Protein AF-A0A956JKQ0-F1 (afdb_monomer)

Mean predicted aligned error: 7.69 Å

Radius of gyration: 19.9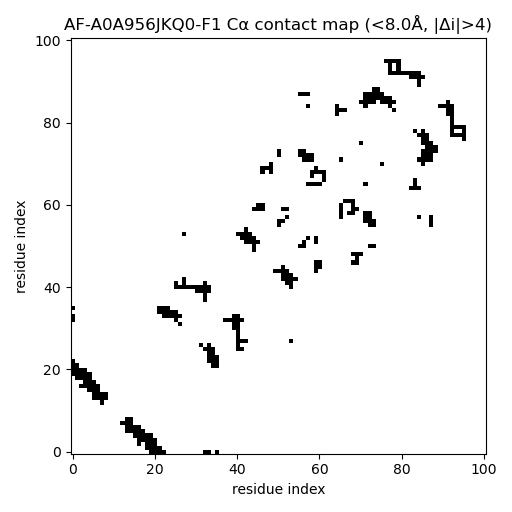4 Å; Cα contacts (8 Å, |Δi|>4): 187; chains: 1; bounding box: 37×31×64 Å

Structure (mmCIF, N/CA/C/O backbone):
data_AF-A0A956JKQ0-F1
#
_entry.id   AF-A0A956JKQ0-F1
#
loop_
_atom_site.group_PDB
_atom_site.id
_atom_site.type_symbol
_atom_site.label_atom_id
_atom_site.label_alt_id
_atom_site.label_comp_id
_atom_site.label_asym_id
_atom_site.label_entity_id
_atom_site.label_seq_id
_atom_site.pdbx_PDB_ins_code
_atom_site.Cartn_x
_atom_site.Cartn_y
_atom_site.Cartn_z
_atom_site.occupancy
_atom_site.B_iso_or_equiv
_atom_site.auth_seq_id
_atom_site.auth_comp_id
_atom_site.auth_asym_id
_atom_site.auth_atom_id
_atom_site.pdbx_PDB_model_num
ATOM 1 N N . CYS A 1 1 ? -10.421 5.475 15.076 1.00 87.06 1 CYS A N 1
ATOM 2 C CA . CYS A 1 1 ? -10.471 4.200 15.833 1.00 87.06 1 CYS A CA 1
ATOM 3 C C . CYS A 1 1 ? -11.197 4.305 17.165 1.00 87.06 1 CYS A C 1
ATOM 5 O O . CYS A 1 1 ? -11.389 5.405 17.676 1.00 87.06 1 CYS A O 1
ATOM 7 N N . ALA A 1 2 ? -11.654 3.174 17.708 1.00 87.81 2 ALA A N 1
ATOM 8 C CA . ALA A 1 2 ? -12.523 3.156 18.881 1.00 87.81 2 ALA A CA 1
ATOM 9 C C . ALA A 1 2 ? -12.298 1.905 19.730 1.00 87.81 2 ALA A C 1
ATOM 11 O O . ALA A 1 2 ? -12.233 0.791 19.218 1.00 87.81 2 ALA A O 1
ATOM 12 N N . SER A 1 3 ? -12.213 2.088 21.045 1.00 87.62 3 SER A N 1
ATOM 13 C CA . SER A 1 3 ? -12.233 0.974 21.989 1.00 87.62 3 SER A CA 1
ATOM 14 C C . SER A 1 3 ? -13.649 0.412 22.119 1.00 87.62 3 SER A C 1
ATOM 16 O O . SER A 1 3 ? -14.595 1.165 22.350 1.00 87.62 3 SER A O 1
ATOM 18 N N . GLY A 1 4 ? -13.775 -0.910 22.014 1.00 90.69 4 GLY A N 1
ATOM 19 C CA . GLY A 1 4 ? -15.024 -1.626 22.263 1.00 90.69 4 GLY A CA 1
ATOM 20 C C . GLY A 1 4 ? -15.255 -1.942 23.741 1.00 90.69 4 GLY A C 1
ATOM 21 O O . GLY A 1 4 ? -14.447 -1.617 24.614 1.00 90.69 4 GLY A O 1
ATOM 22 N N . THR A 1 5 ? -16.372 -2.610 24.026 1.00 92.94 5 THR A N 1
ATOM 23 C CA . THR A 1 5 ? -16.699 -3.135 25.360 1.00 92.94 5 THR A CA 1
ATOM 24 C C . THR A 1 5 ? -16.695 -4.655 25.340 1.00 92.94 5 THR A C 1
ATOM 26 O O . THR A 1 5 ? -17.382 -5.269 24.534 1.00 92.94 5 THR A O 1
ATOM 29 N N . GLN A 1 6 ? -15.966 -5.275 26.263 1.00 93.62 6 GLN A N 1
ATOM 30 C CA . GLN A 1 6 ? -15.956 -6.727 26.440 1.00 93.62 6 GLN A CA 1
ATOM 31 C C . GLN A 1 6 ? -16.762 -7.126 27.680 1.00 93.62 6 GLN A C 1
ATOM 33 O O . GLN A 1 6 ? -16.640 -6.513 28.743 1.00 93.62 6 GLN A O 1
ATOM 38 N N . THR A 1 7 ? -17.566 -8.180 27.554 1.00 91.88 7 THR A N 1
ATOM 39 C CA . THR A 1 7 ? -18.346 -8.749 28.663 1.00 91.88 7 THR A CA 1
ATOM 40 C C . THR A 1 7 ? -17.694 -10.045 29.140 1.00 91.88 7 THR A C 1
ATOM 42 O O . THR A 1 7 ? -17.286 -10.870 28.325 1.00 91.88 7 THR A O 1
ATOM 45 N N . CYS A 1 8 ? -17.582 -10.230 30.457 1.00 93.44 8 CYS A N 1
ATOM 46 C CA . CYS A 1 8 ? -17.132 -11.491 31.047 1.00 93.44 8 CYS A CA 1
ATOM 47 C C . CYS A 1 8 ? -18.315 -12.463 31.120 1.00 93.44 8 CYS A C 1
ATOM 49 O O . CYS A 1 8 ? -19.346 -12.130 31.707 1.00 93.44 8 CYS A O 1
ATOM 51 N N . ALA A 1 9 ? -18.177 -13.631 30.503 1.00 88.38 9 ALA A N 1
ATOM 52 C CA . ALA A 1 9 ? -19.174 -14.687 30.522 1.00 88.38 9 ALA A CA 1
ATOM 53 C C . ALA A 1 9 ? -19.184 -15.428 31.870 1.00 88.38 9 ALA A C 1
ATOM 55 O O . ALA A 1 9 ? -18.224 -15.389 32.642 1.00 88.38 9 ALA A O 1
ATOM 56 N N . ASP A 1 10 ? -20.275 -16.146 32.143 1.00 91.44 10 ASP A N 1
ATOM 57 C CA . ASP A 1 10 ? -20.476 -16.885 33.400 1.00 91.44 10 ASP A CA 1
ATOM 58 C C . ASP A 1 10 ? -19.435 -18.000 33.635 1.00 91.44 10 ASP A C 1
ATOM 60 O O . ASP A 1 10 ? -19.247 -18.451 34.765 1.00 91.44 10 ASP A O 1
ATOM 64 N N . ASP A 1 11 ? -18.740 -18.442 32.582 1.00 93.69 11 ASP A N 1
ATOM 65 C CA . ASP A 1 11 ? -17.629 -19.399 32.648 1.00 93.69 11 ASP A CA 1
ATOM 66 C C . ASP A 1 11 ? -16.265 -18.742 32.947 1.00 93.69 11 ASP A C 1
ATOM 68 O O . ASP A 1 11 ? -15.243 -19.429 33.014 1.00 93.69 11 ASP A O 1
ATOM 72 N N . GLY A 1 12 ? -16.244 -17.422 33.163 1.00 93.06 12 GLY A N 1
ATOM 73 C CA . GLY A 1 12 ? -15.047 -16.638 33.455 1.00 93.06 12 GLY A CA 1
ATOM 74 C C . GLY A 1 12 ? -14.219 -16.260 32.225 1.00 93.06 12 GLY A C 1
ATOM 75 O O . GLY A 1 12 ? -13.103 -15.763 32.387 1.00 93.06 12 GLY A O 1
ATOM 76 N N . THR A 1 13 ? -14.723 -16.495 31.010 1.00 94.06 13 THR A N 1
ATOM 77 C CA . THR A 1 13 ? -14.062 -16.075 29.766 1.00 94.06 13 THR A CA 1
ATOM 78 C C . THR A 1 13 ? -14.487 -14.666 29.355 1.00 94.06 13 THR A C 1
ATOM 80 O O . THR A 1 13 ? -15.617 -14.244 29.586 1.00 94.06 13 THR A O 1
ATOM 83 N N . TRP A 1 14 ? -13.580 -13.902 28.744 1.00 92.25 14 TRP A N 1
ATOM 84 C CA . TRP A 1 14 ? -13.928 -12.615 28.138 1.00 92.25 14 TRP A CA 1
ATOM 85 C C . TRP A 1 14 ? -14.464 -12.831 26.722 1.00 92.25 14 TRP A C 1
ATOM 87 O O . TRP A 1 14 ? -13.851 -13.553 25.936 1.00 92.25 14 TRP A O 1
ATOM 97 N N . GLY A 1 15 ? -15.593 -12.198 26.398 1.00 89.12 15 GLY A N 1
ATOM 98 C CA . GLY A 1 15 ? -16.098 -12.108 25.029 1.00 89.12 15 GLY A CA 1
ATOM 99 C C . GLY A 1 15 ? -15.258 -11.174 24.152 1.00 89.12 15 GLY A C 1
ATOM 100 O O . GLY A 1 15 ? -14.328 -10.520 24.628 1.00 89.12 15 GLY A O 1
ATOM 101 N N . ALA A 1 16 ? -15.608 -11.095 22.867 1.00 89.44 16 ALA A N 1
ATOM 102 C CA . ALA A 1 16 ? -15.033 -10.105 21.959 1.00 89.44 16 ALA A CA 1
ATOM 103 C C . ALA A 1 16 ? -15.335 -8.671 22.436 1.00 89.44 16 ALA A C 1
ATOM 105 O O . ALA A 1 16 ? -16.315 -8.435 23.150 1.00 89.44 16 ALA A O 1
ATOM 106 N N . CYS A 1 17 ? -14.503 -7.715 22.027 1.00 90.56 17 CYS A N 1
ATOM 107 C CA . CYS A 1 17 ? -14.781 -6.299 22.222 1.00 90.56 17 CYS A CA 1
ATOM 108 C C . CYS A 1 17 ? -15.902 -5.880 21.267 1.00 90.56 17 CYS A C 1
ATOM 110 O O . CYS A 1 17 ? -15.702 -5.763 20.069 1.00 90.56 17 CYS A O 1
ATOM 112 N N . GLU A 1 18 ? -17.107 -5.662 21.778 1.00 92.12 18 GLU A N 1
ATOM 113 C CA . GLU A 1 18 ? -18.202 -5.161 20.956 1.00 92.12 18 GLU A CA 1
ATOM 114 C C . GLU A 1 18 ? -17.994 -3.675 20.651 1.00 92.12 18 GLU A C 1
ATOM 116 O O . GLU A 1 18 ? -17.843 -2.856 21.564 1.00 92.12 18 GLU A O 1
ATOM 121 N N . GLY A 1 19 ? -18.012 -3.331 19.362 1.00 89.12 19 GLY A N 1
ATOM 122 C CA . GLY A 1 19 ? -17.872 -1.956 18.882 1.00 89.12 19 GLY A CA 1
ATOM 123 C C . GLY A 1 19 ? -16.435 -1.440 18.842 1.00 89.12 19 GLY A C 1
ATOM 124 O O . GLY A 1 19 ? -16.251 -0.225 18.769 1.00 89.12 19 GLY A O 1
ATOM 125 N N . ASP A 1 20 ? -15.432 -2.321 18.911 1.00 92.31 20 ASP A N 1
ATOM 126 C CA . ASP A 1 20 ? -14.066 -1.907 18.623 1.00 92.31 20 ASP A CA 1
ATOM 127 C C . ASP A 1 20 ? -13.873 -1.612 17.127 1.00 92.31 20 ASP A C 1
ATOM 129 O O . ASP A 1 20 ? -14.482 -2.220 16.248 1.00 92.31 20 ASP A O 1
ATOM 133 N N . VAL A 1 21 ? -13.035 -0.618 16.849 1.00 89.62 21 VAL A N 1
ATOM 134 C CA . VAL A 1 21 ? -12.485 -0.344 15.520 1.00 89.62 21 VAL A CA 1
ATOM 135 C C . VAL A 1 21 ? -10.985 -0.503 15.673 1.00 89.62 21 VAL A C 1
ATOM 137 O O . VAL A 1 21 ? -10.334 0.347 16.290 1.00 89.62 21 VAL A O 1
ATOM 140 N N . VAL A 1 22 ? -10.493 -1.645 15.203 1.00 90.12 22 VAL A N 1
ATOM 141 C CA . VAL A 1 22 ? -9.082 -2.034 15.246 1.00 90.12 22 VAL A CA 1
ATOM 142 C C . VAL A 1 22 ? -8.334 -1.486 14.026 1.00 90.12 22 VAL A C 1
ATOM 144 O O . VAL A 1 22 ? -8.970 -1.337 12.984 1.00 90.12 22 VAL A O 1
ATOM 147 N N . PRO A 1 23 ? -7.014 -1.242 14.139 1.00 92.44 23 PRO A N 1
ATOM 148 C CA . PRO A 1 23 ? -6.161 -0.894 13.006 1.00 92.44 23 PRO A CA 1
ATOM 149 C C . PRO A 1 23 ? -6.312 -1.862 11.835 1.00 92.44 23 PRO A C 1
ATOM 151 O O . PRO A 1 23 ? -6.240 -3.084 12.019 1.00 92.44 23 PRO A O 1
ATOM 154 N N . THR A 1 24 ? -6.455 -1.320 10.636 1.00 90.38 24 THR A N 1
ATOM 155 C CA . THR A 1 24 ? -6.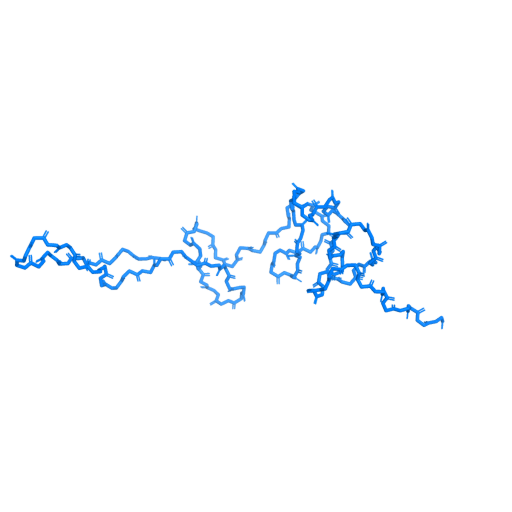361 -2.040 9.365 1.00 90.38 24 THR A CA 1
ATOM 156 C C . THR A 1 24 ? -5.363 -1.352 8.438 1.00 90.38 24 THR A C 1
ATOM 158 O O . THR A 1 24 ? -4.794 -0.333 8.794 1.00 90.38 24 THR A O 1
ATOM 161 N N . THR A 1 25 ? -5.087 -1.936 7.271 1.00 86.38 25 THR A N 1
ATOM 162 C CA . THR A 1 25 ? -4.302 -1.243 6.238 1.00 86.38 25 THR A CA 1
ATOM 163 C C . THR A 1 25 ? -5.035 0.016 5.791 1.00 86.38 25 THR A C 1
ATOM 165 O O . THR A 1 25 ? -6.252 -0.044 5.600 1.00 86.38 25 THR A O 1
ATOM 168 N N . GLU A 1 26 ? -4.287 1.101 5.598 1.00 89.06 26 GLU A N 1
ATOM 169 C CA . GLU A 1 26 ? -4.820 2.387 5.160 1.00 89.06 26 GLU A CA 1
ATOM 170 C C . GLU A 1 26 ? -5.564 2.280 3.823 1.00 89.06 26 GLU A C 1
ATOM 172 O O . GLU A 1 26 ? -5.075 1.662 2.870 1.00 89.06 26 GLU A O 1
ATOM 177 N N . VAL A 1 27 ? -6.768 2.856 3.751 1.00 89.19 27 VAL A N 1
ATOM 178 C CA . VAL A 1 27 ? -7.551 2.947 2.518 1.00 89.19 27 VAL A CA 1
ATOM 179 C C . VAL A 1 27 ? -7.586 4.392 2.050 1.00 89.19 27 VAL A C 1
ATOM 181 O O . VAL A 1 27 ? -8.465 5.175 2.392 1.00 89.19 27 VAL A O 1
ATOM 184 N N . CYS A 1 28 ? -6.674 4.698 1.141 1.00 89.38 28 CYS A N 1
ATOM 185 C CA . CYS A 1 28 ? -6.491 6.028 0.587 1.00 89.38 28 CYS A CA 1
ATOM 186 C C . CYS A 1 28 ? -7.763 6.664 -0.003 1.00 89.38 28 CYS A C 1
ATOM 188 O O . CYS A 1 28 ? -8.464 6.085 -0.844 1.00 89.38 28 CYS A O 1
ATOM 190 N N . GLY A 1 29 ? -8.008 7.917 0.378 1.00 87.31 29 GLY A N 1
ATOM 191 C CA . GLY A 1 29 ? -9.073 8.773 -0.138 1.00 87.31 29 GLY A CA 1
ATOM 192 C C . GLY A 1 29 ? -10.441 8.516 0.495 1.00 87.31 29 GLY A C 1
ATOM 193 O O . GLY A 1 29 ? -11.454 9.026 -0.009 1.00 87.31 29 GLY A O 1
ATOM 194 N N . ASN A 1 30 ? -10.506 7.734 1.576 1.00 90.81 30 ASN A N 1
ATOM 195 C CA . ASN A 1 30 ? -11.747 7.484 2.302 1.00 90.81 30 ASN A CA 1
ATOM 196 C C . ASN A 1 30 ? -11.998 8.525 3.418 1.00 90.81 30 ASN A C 1
ATOM 198 O O . ASN A 1 30 ? -13.128 8.599 3.913 1.00 90.81 30 ASN A O 1
ATOM 202 N N . ASN A 1 31 ? -11.025 9.401 3.717 1.00 89.88 31 ASN A N 1
ATOM 203 C CA . ASN A 1 31 ? -11.048 10.388 4.806 1.00 89.88 31 ASN A CA 1
ATOM 204 C C . ASN A 1 31 ? -11.185 9.757 6.203 1.00 89.88 31 ASN A C 1
ATOM 206 O O . ASN A 1 31 ? -11.860 10.314 7.082 1.00 89.88 31 ASN A O 1
ATOM 210 N N . VAL A 1 32 ? -10.588 8.586 6.402 1.00 91.12 32 VAL A N 1
ATOM 211 C CA . VAL A 1 32 ? -10.563 7.826 7.651 1.00 91.12 32 VAL A CA 1
ATOM 212 C C . VAL A 1 32 ? -9.117 7.444 7.951 1.00 91.12 32 VAL A C 1
ATOM 214 O O . VAL A 1 32 ? -8.392 7.048 7.064 1.00 91.12 32 VAL A O 1
ATOM 217 N N . ASP A 1 33 ? -8.736 7.568 9.217 1.00 90.94 33 ASP A N 1
ATOM 218 C CA . ASP A 1 33 ? -7.543 6.945 9.803 1.00 90.94 33 ASP A CA 1
ATOM 219 C C . ASP A 1 33 ? -7.865 5.456 10.034 1.00 90.94 33 ASP A C 1
ATOM 221 O O . ASP A 1 33 ? -8.548 5.115 11.020 1.00 90.94 33 ASP A O 1
ATOM 225 N N . ASP A 1 34 ? -7.522 4.592 9.074 1.00 91.50 34 ASP A N 1
ATOM 226 C CA . ASP A 1 34 ? -7.863 3.166 9.119 1.00 91.50 34 ASP A CA 1
ATOM 227 C C . ASP A 1 34 ? -6.862 2.374 9.965 1.00 91.50 34 ASP A C 1
ATOM 229 O O . ASP A 1 34 ? -7.239 1.374 10.588 1.00 91.50 34 ASP A O 1
ATOM 233 N N . ASP A 1 35 ? -5.605 2.812 10.023 1.00 91.12 35 ASP A N 1
ATOM 234 C CA . ASP A 1 35 ? -4.541 2.149 10.783 1.00 91.12 35 ASP A CA 1
ATOM 235 C C . ASP A 1 35 ? -4.415 2.633 12.246 1.00 91.12 35 ASP A C 1
ATOM 237 O O . ASP A 1 35 ? -3.682 2.054 13.058 1.00 91.12 35 ASP A O 1
ATOM 241 N N . CYS A 1 36 ? -5.221 3.625 12.628 1.00 92.31 36 CYS A N 1
ATOM 242 C CA . CYS A 1 36 ? -5.287 4.218 13.959 1.00 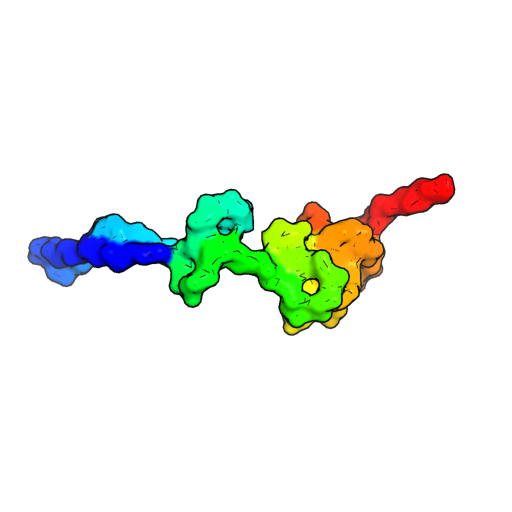92.31 36 CYS A CA 1
ATOM 243 C C . CYS A 1 36 ? -4.010 4.920 14.422 1.00 92.31 36 CYS A C 1
ATOM 245 O O . CYS A 1 36 ? -3.799 5.023 15.645 1.00 92.31 36 CYS A O 1
ATOM 247 N N . ASN A 1 37 ? -3.137 5.351 13.519 1.00 90.06 37 ASN A N 1
ATOM 248 C CA . ASN A 1 37 ? -1.883 5.988 13.896 1.00 90.06 37 ASN A CA 1
ATOM 249 C C . ASN A 1 37 ? -2.027 7.501 14.162 1.00 90.06 37 ASN A C 1
ATOM 251 O O . ASN A 1 37 ? -1.145 8.103 14.787 1.00 90.06 37 ASN A O 1
ATOM 255 N N . GLY A 1 38 ? -3.187 8.079 13.828 1.00 89.19 38 GLY A N 1
ATOM 256 C CA . GLY A 1 38 ? -3.542 9.475 14.076 1.00 89.19 38 GLY A CA 1
ATOM 257 C C . GLY A 1 38 ? -3.360 10.408 12.880 1.00 89.19 38 GLY A C 1
ATOM 258 O O . GLY A 1 38 ? -3.657 11.602 13.016 1.00 89.19 38 GLY A O 1
ATOM 259 N N . GLU A 1 39 ? -2.908 9.891 11.745 1.00 89.19 39 GLU A N 1
ATOM 260 C CA . GLU A 1 39 ? -2.940 10.544 10.443 1.00 89.19 39 GLU A CA 1
ATOM 261 C C . GLU A 1 39 ? -4.159 10.023 9.653 1.00 89.19 39 GLU A C 1
ATOM 263 O O . GLU A 1 39 ? -4.727 8.984 9.965 1.00 89.19 39 GLU A O 1
ATOM 268 N N . VAL A 1 40 ? -4.722 10.866 8.787 1.00 89.25 40 VAL A N 1
ATOM 269 C CA . VAL A 1 40 ? -5.903 10.517 7.980 1.00 89.25 40 VAL A CA 1
ATOM 270 C C . VAL A 1 40 ? -5.432 10.472 6.547 1.00 89.25 40 VAL A C 1
ATOM 272 O O . VAL A 1 40 ? -4.929 11.501 6.090 1.00 89.25 40 VAL A O 1
ATOM 275 N N . ASP A 1 41 ? -5.687 9.359 5.856 1.00 87.50 41 ASP A N 1
ATOM 276 C CA . ASP A 1 41 ? -5.202 9.114 4.502 1.00 87.50 41 ASP A CA 1
ATOM 277 C C . ASP A 1 41 ? -3.679 9.341 4.436 1.00 87.50 41 ASP A C 1
ATOM 279 O O . ASP A 1 41 ? -3.243 10.349 3.879 1.00 87.50 41 ASP A O 1
ATOM 283 N N . ASP A 1 42 ? -2.895 8.437 5.039 1.00 86.94 42 ASP A N 1
ATOM 284 C CA . ASP A 1 42 ? -1.422 8.471 5.181 1.00 86.94 42 ASP A CA 1
ATOM 285 C C . ASP A 1 42 ? -0.652 8.520 3.852 1.00 86.94 42 ASP A C 1
ATOM 287 O O . ASP A 1 42 ? 0.047 7.588 3.452 1.00 86.94 42 ASP A O 1
ATOM 291 N N . ASP A 1 43 ? -0.787 9.639 3.157 1.00 87.81 43 ASP A N 1
ATOM 292 C CA . ASP A 1 43 ? -0.257 9.922 1.834 1.00 87.81 43 ASP A CA 1
ATOM 293 C C . ASP A 1 43 ? 1.173 10.463 1.966 1.00 87.81 43 ASP A C 1
ATOM 295 O O . ASP A 1 43 ? 1.427 11.670 1.879 1.00 87.81 43 ASP A O 1
ATOM 299 N N . VAL A 1 44 ? 2.102 9.557 2.272 1.00 88.56 44 VAL A N 1
ATOM 300 C CA . VAL A 1 44 ? 3.517 9.863 2.512 1.00 88.56 44 VAL A CA 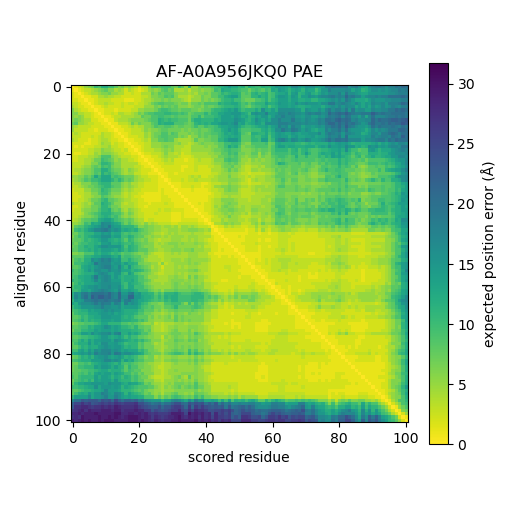1
ATOM 301 C C . VAL A 1 44 ? 4.374 9.443 1.324 1.00 88.56 44 VAL A C 1
ATOM 303 O O . VAL A 1 44 ? 4.082 8.455 0.667 1.00 88.56 44 VAL A O 1
ATOM 306 N N . ASP A 1 45 ? 5.419 10.225 1.071 1.00 91.38 45 ASP A N 1
ATOM 307 C CA . ASP A 1 45 ? 6.485 9.987 0.089 1.00 91.38 45 ASP A CA 1
ATOM 308 C C . ASP A 1 45 ? 7.798 10.007 0.891 1.00 91.38 45 ASP A C 1
ATOM 310 O O . ASP A 1 45 ? 8.297 11.079 1.272 1.00 91.38 45 ASP A O 1
ATOM 314 N N . ASN A 1 46 ? 8.255 8.823 1.312 1.00 92.56 46 ASN A N 1
ATOM 315 C CA . ASN A 1 46 ? 9.350 8.668 2.276 1.00 92.56 46 ASN A CA 1
ATOM 316 C C . ASN A 1 46 ? 10.735 8.692 1.628 1.00 92.56 46 ASN A C 1
ATOM 318 O O . ASN A 1 46 ? 11.713 9.018 2.314 1.00 92.56 46 ASN A O 1
ATOM 322 N N . ASP A 1 47 ? 10.832 8.338 0.352 1.00 92.44 47 ASP A N 1
ATOM 323 C CA . ASP A 1 47 ? 12.079 8.324 -0.411 1.00 92.44 47 ASP A CA 1
ATOM 324 C C . ASP A 1 47 ? 12.243 9.545 -1.335 1.00 92.44 47 ASP A C 1
ATOM 326 O O . ASP A 1 47 ? 13.341 9.798 -1.836 1.00 92.44 47 ASP A O 1
ATOM 330 N N . ASN A 1 48 ? 11.204 10.377 -1.440 1.00 94.12 48 ASN A N 1
ATOM 331 C CA . ASN A 1 48 ? 11.173 11.629 -2.183 1.00 94.12 48 ASN A CA 1
ATOM 332 C C . ASN A 1 48 ? 11.293 11.467 -3.704 1.00 94.12 48 ASN A C 1
ATOM 334 O O . ASN A 1 48 ? 11.828 12.363 -4.377 1.00 94.12 48 ASN A O 1
ATOM 338 N N . ASP A 1 49 ? 10.771 10.371 -4.251 1.00 92.56 49 ASP A N 1
ATOM 339 C CA . ASP A 1 49 ? 10.739 10.097 -5.690 1.00 92.56 49 ASP A CA 1
ATOM 340 C C . ASP A 1 49 ? 9.536 10.762 -6.412 1.00 92.56 49 ASP A C 1
ATOM 342 O O . ASP A 1 49 ? 9.536 10.942 -7.638 1.00 92.56 49 ASP A O 1
ATOM 346 N N . GLY A 1 50 ? 8.563 11.252 -5.633 1.00 93.81 50 GLY A N 1
ATOM 347 C CA . GLY A 1 50 ? 7.362 11.940 -6.103 1.00 93.81 50 GLY A CA 1
ATOM 348 C C . GLY A 1 50 ? 6.122 11.054 -6.239 1.00 93.81 50 GLY A C 1
ATOM 349 O O . GLY A 1 50 ? 5.081 11.558 -6.684 1.00 93.81 50 GLY A O 1
ATOM 350 N N . TRP A 1 51 ? 6.212 9.787 -5.851 1.00 94.12 51 TRP A N 1
ATOM 351 C CA . TRP A 1 51 ? 5.103 8.875 -5.641 1.00 94.12 51 TRP A CA 1
ATOM 352 C C . TRP A 1 51 ? 4.906 8.655 -4.152 1.00 94.12 51 TRP A C 1
ATOM 354 O O . TRP A 1 51 ? 5.835 8.604 -3.365 1.00 94.12 51 TRP A O 1
ATOM 364 N N . THR A 1 52 ? 3.646 8.599 -3.755 1.00 92.62 52 THR A N 1
ATOM 365 C CA . THR A 1 52 ? 3.278 8.361 -2.368 1.00 92.62 52 THR A CA 1
ATOM 366 C C . THR A 1 52 ? 2.735 6.949 -2.212 1.00 92.62 52 THR A C 1
ATOM 368 O O . THR A 1 52 ? 2.255 6.346 -3.184 1.00 92.62 52 THR A O 1
ATOM 371 N N . THR A 1 53 ? 2.672 6.472 -0.972 1.00 88.19 53 THR A N 1
ATOM 372 C CA . THR A 1 53 ? 1.919 5.272 -0.565 1.00 88.19 53 THR A CA 1
ATOM 373 C C . THR A 1 53 ? 0.534 5.194 -1.224 1.00 88.19 53 THR A C 1
ATOM 375 O O . THR A 1 53 ? 0.140 4.163 -1.773 1.00 88.19 53 THR A O 1
ATOM 378 N N . CYS A 1 54 ? -0.216 6.301 -1.232 1.00 88.38 54 CYS A N 1
ATOM 379 C CA . CYS A 1 54 ? -1.537 6.382 -1.857 1.00 88.38 54 CYS A CA 1
ATOM 380 C C . CYS A 1 54 ? -1.504 6.677 -3.363 1.00 88.38 54 CYS A C 1
ATOM 382 O O . CYS A 1 54 ? -2.496 6.450 -4.063 1.00 88.38 54 CYS A O 1
ATOM 384 N N . GLY A 1 55 ? -0.368 7.143 -3.877 1.00 89.94 55 GLY A N 1
ATOM 385 C CA . GLY A 1 55 ? -0.057 7.259 -5.298 1.00 89.94 55 GLY A CA 1
ATOM 386 C C . GLY A 1 55 ? 0.195 5.912 -5.978 1.00 89.94 55 GLY A C 1
ATOM 387 O O . GLY A 1 55 ? 0.257 5.865 -7.208 1.00 89.94 55 GLY A O 1
ATOM 388 N N . GLY A 1 56 ? 0.264 4.826 -5.204 1.00 90.31 56 GLY A N 1
ATOM 389 C CA . GLY A 1 56 ? 0.527 3.475 -5.687 1.00 90.31 56 GLY A CA 1
ATOM 390 C C . GLY A 1 56 ? 1.996 3.080 -5.609 1.00 90.31 56 GLY A C 1
ATOM 391 O O . GLY A 1 56 ? 2.360 2.086 -6.233 1.00 90.31 56 GLY A O 1
ATOM 392 N N . ASP A 1 57 ? 2.819 3.834 -4.876 1.00 93.00 57 ASP A N 1
ATOM 393 C CA . ASP A 1 57 ? 4.178 3.400 -4.595 1.00 93.00 57 ASP A CA 1
ATOM 394 C C . ASP A 1 57 ? 4.178 2.110 -3.755 1.00 93.00 57 ASP A C 1
ATOM 396 O O . ASP A 1 57 ? 3.436 1.948 -2.782 1.00 93.00 57 ASP A O 1
ATOM 400 N N . CYS A 1 58 ? 4.998 1.160 -4.188 1.00 93.00 58 CYS A N 1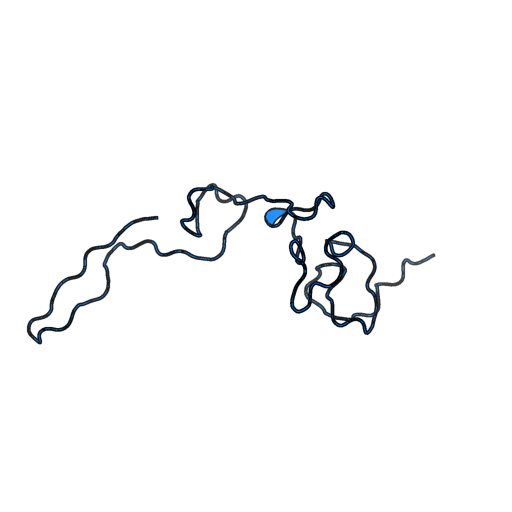
ATOM 401 C CA . CYS A 1 58 ? 5.207 -0.124 -3.552 1.00 93.00 58 CYS A CA 1
ATOM 402 C C . CYS A 1 58 ? 6.549 -0.201 -2.801 1.00 93.00 58 CYS A C 1
ATOM 404 O O . CYS A 1 58 ? 6.837 -1.249 -2.208 1.00 93.00 58 CYS A O 1
ATOM 406 N N . CYS A 1 59 ? 7.363 0.866 -2.803 1.00 94.25 59 CYS A N 1
ATOM 407 C CA . CYS A 1 59 ? 8.755 0.825 -2.358 1.00 94.25 59 CYS A CA 1
ATOM 408 C C . CYS A 1 59 ? 9.281 2.115 -1.690 1.00 94.25 5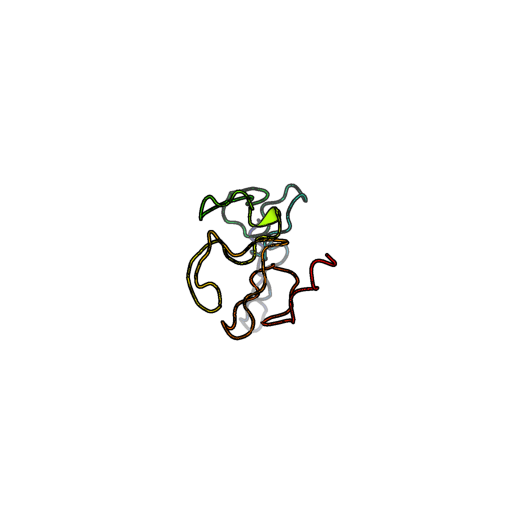9 CYS A C 1
ATOM 410 O O . CYS A 1 59 ? 10.429 2.476 -1.871 1.00 94.25 59 CYS A O 1
ATOM 412 N N . ASP A 1 60 ? 8.547 2.694 -0.747 1.00 92.19 60 ASP A N 1
ATOM 413 C CA . ASP A 1 60 ? 8.986 3.875 0.023 1.00 92.19 60 ASP A CA 1
ATOM 414 C C . ASP A 1 60 ? 10.222 3.697 0.943 1.00 92.19 60 ASP A C 1
ATOM 416 O O . ASP A 1 60 ? 10.849 4.659 1.400 1.0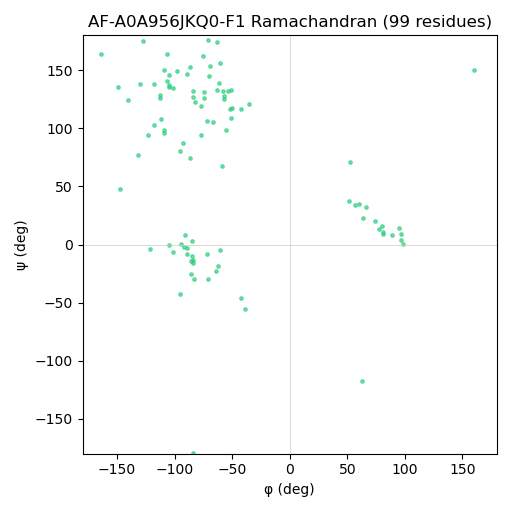0 92.19 60 ASP A O 1
ATOM 420 N N . VAL A 1 61 ? 10.540 2.462 1.353 1.00 91.19 61 VAL A N 1
ATOM 421 C CA . VAL A 1 61 ? 11.612 2.184 2.328 1.00 91.19 61 VAL A CA 1
ATOM 422 C C . VAL A 1 61 ? 12.390 0.939 1.935 1.00 91.19 61 VAL A C 1
ATOM 424 O O . VAL A 1 61 ? 11.845 -0.162 1.874 1.00 91.19 61 VAL A O 1
ATOM 427 N N . ALA A 1 62 ? 13.709 1.091 1.795 1.00 92.00 62 ALA A N 1
ATOM 428 C CA . ALA A 1 62 ? 14.595 -0.008 1.433 1.00 92.00 62 ALA A CA 1
ATOM 429 C C . ALA A 1 62 ? 14.493 -1.196 2.415 1.00 92.00 62 ALA A C 1
ATOM 431 O O . ALA A 1 62 ? 14.730 -1.071 3.624 1.00 92.00 62 ALA A O 1
ATOM 432 N N . GLY A 1 63 ? 14.210 -2.382 1.881 1.00 88.19 63 GLY A N 1
ATOM 433 C CA . GLY A 1 63 ? 14.078 -3.627 2.629 1.00 88.19 63 GLY A CA 1
ATOM 434 C C . GLY A 1 63 ? 13.293 -4.699 1.869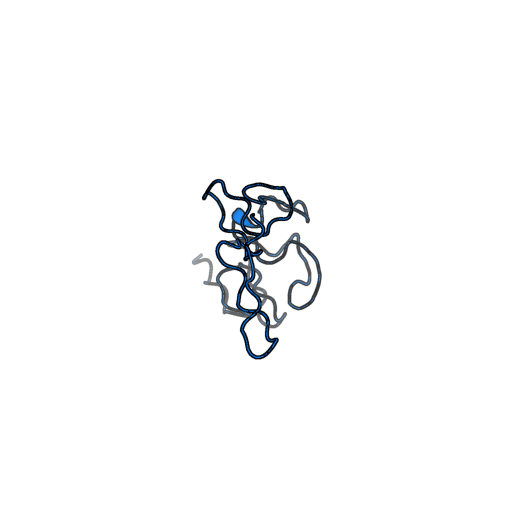 1.00 88.19 63 GLY A C 1
ATOM 435 O O . GLY A 1 63 ? 12.394 -4.412 1.090 1.00 88.19 63 GLY A O 1
ATOM 436 N N . GLY A 1 64 ? 13.607 -5.975 2.110 1.00 87.00 64 GLY A N 1
ATOM 437 C CA . GLY A 1 64 ? 12.900 -7.082 1.455 1.00 87.00 64 GLY A CA 1
ATOM 438 C C . GLY A 1 64 ? 13.083 -7.067 -0.065 1.00 87.00 64 GLY A C 1
ATOM 439 O O . GLY A 1 64 ? 14.205 -7.242 -0.535 1.00 87.00 64 GLY A O 1
ATOM 440 N N . THR A 1 65 ? 11.982 -6.897 -0.799 1.00 86.62 65 THR A N 1
ATOM 441 C CA . THR A 1 65 ? 11.927 -6.773 -2.268 1.00 86.62 65 THR A CA 1
ATOM 442 C C . THR A 1 65 ? 12.013 -5.323 -2.744 1.00 86.62 65 THR A C 1
ATOM 444 O O . THR A 1 65 ? 11.812 -5.078 -3.916 1.00 86.62 65 THR A O 1
ATOM 447 N N . CYS A 1 66 ? 12.293 -4.368 -1.860 1.00 91.44 66 CYS A N 1
ATOM 448 C CA . CYS A 1 66 ? 12.472 -2.961 -2.191 1.00 91.44 66 CYS A CA 1
ATOM 449 C C . CYS A 1 66 ? 13.962 -2.611 -2.037 1.00 91.44 66 CYS A C 1
ATOM 451 O O . CYS A 1 66 ? 14.461 -2.484 -0.914 1.00 91.44 66 CYS A O 1
ATOM 453 N N . LEU A 1 67 ? 14.712 -2.593 -3.148 1.00 91.06 67 LEU A N 1
ATOM 454 C CA . LEU A 1 67 ? 16.178 -2.440 -3.136 1.00 91.06 67 LEU A CA 1
ATOM 455 C C . LEU A 1 67 ? 16.633 -0.993 -3.343 1.00 91.06 67 LEU A C 1
ATOM 457 O O . LEU A 1 67 ? 17.526 -0.542 -2.624 1.00 91.06 67 LEU A O 1
ATOM 461 N N . ASP A 1 68 ? 16.002 -0.291 -4.282 1.00 93.06 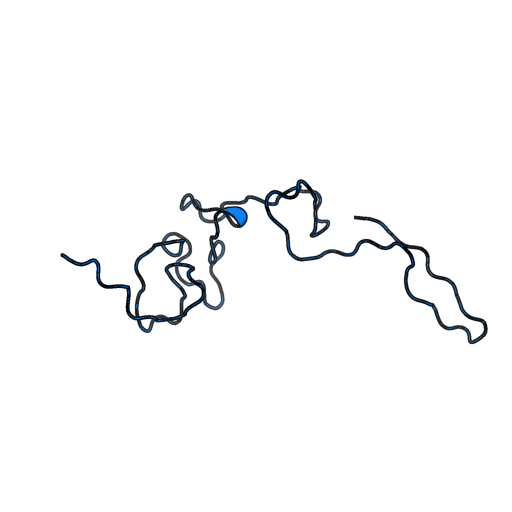68 ASP A N 1
ATOM 462 C CA . ASP A 1 68 ? 16.318 1.084 -4.666 1.00 93.06 68 ASP A CA 1
ATOM 463 C C . ASP A 1 68 ? 15.014 1.914 -4.704 1.00 93.06 68 ASP A C 1
ATOM 465 O O . ASP A 1 68 ? 14.509 2.151 -5.798 1.00 93.06 68 ASP A O 1
ATOM 469 N N . PRO A 1 69 ? 14.475 2.328 -3.533 1.00 94.50 69 PRO A N 1
ATOM 470 C CA . PRO A 1 69 ? 13.223 3.089 -3.396 1.00 94.50 69 PRO A CA 1
ATOM 471 C C . PRO A 1 69 ? 13.009 4.155 -4.474 1.00 94.50 69 PRO A C 1
ATOM 473 O O . PRO A 1 69 ? 12.102 4.034 -5.282 1.00 94.50 69 PRO A O 1
ATOM 476 N N . GLU A 1 70 ? 13.979 5.068 -4.617 1.00 94.75 70 GLU A N 1
ATOM 477 C CA . GLU A 1 70 ? 13.918 6.230 -5.520 1.00 94.75 70 GLU A CA 1
ATOM 478 C C . GLU A 1 70 ? 13.751 5.897 -7.026 1.00 94.75 70 GLU A C 1
ATOM 480 O O . GLU A 1 70 ? 13.726 6.802 -7.866 1.00 94.75 70 GLU A O 1
ATOM 485 N N . LEU A 1 71 ? 13.773 4.613 -7.400 1.00 93.81 71 LEU A N 1
ATOM 486 C CA . LEU A 1 71 ? 13.642 4.108 -8.769 1.00 93.81 71 LEU A CA 1
ATOM 487 C C . LEU A 1 71 ? 12.463 3.145 -8.956 1.00 93.81 71 LEU A C 1
ATOM 489 O O . LEU A 1 71 ? 12.265 2.678 -10.082 1.00 93.81 71 LEU A O 1
ATOM 493 N N . VAL A 1 72 ? 11.750 2.808 -7.883 1.00 95.56 72 VAL A N 1
ATOM 494 C CA . VAL A 1 72 ? 10.676 1.820 -7.875 1.00 95.56 72 VAL A CA 1
ATOM 495 C C . VAL A 1 72 ? 9.378 2.552 -7.626 1.00 95.56 72 VAL A C 1
ATOM 497 O O . VAL A 1 72 ? 9.132 3.025 -6.530 1.00 95.56 72 VAL A O 1
ATOM 500 N N . ASN A 1 73 ? 8.557 2.652 -8.661 1.00 95.19 73 ASN A N 1
ATOM 501 C CA . ASN A 1 73 ? 7.343 3.443 -8.620 1.00 95.19 73 ASN A CA 1
ATOM 502 C C . ASN A 1 73 ? 6.414 3.067 -9.781 1.00 95.19 73 ASN A C 1
ATOM 504 O O . ASN A 1 73 ? 6.871 2.521 -10.792 1.00 95.19 73 ASN A O 1
ATOM 508 N N . PRO A 1 74 ? 5.124 3.447 -9.738 1.00 94.62 74 PRO A N 1
ATOM 509 C CA . PRO A 1 74 ? 4.197 3.189 -10.830 1.00 94.62 74 PRO A CA 1
ATOM 510 C C . PRO A 1 74 ? 4.722 3.629 -12.203 1.00 94.62 74 PRO A C 1
ATOM 512 O O . PRO A 1 74 ? 4.946 4.815 -12.472 1.00 94.62 74 PRO A O 1
ATOM 515 N N . GLY A 1 75 ? 4.887 2.658 -13.103 1.00 89.19 75 GLY A N 1
ATOM 516 C CA . GLY A 1 75 ? 5.356 2.884 -14.472 1.00 89.19 75 GLY A CA 1
ATOM 517 C C . GLY A 1 75 ? 6.865 3.107 -14.629 1.00 89.19 75 GLY A C 1
ATOM 518 O O . GLY A 1 75 ? 7.286 3.555 -15.703 1.00 89.19 75 GLY A O 1
ATOM 519 N N . ALA A 1 76 ? 7.673 2.813 -13.606 1.00 92.69 76 ALA A N 1
ATOM 520 C CA . ALA A 1 76 ? 9.122 2.723 -13.751 1.00 92.69 76 ALA A CA 1
ATOM 521 C C . ALA A 1 76 ? 9.536 1.581 -14.703 1.00 92.69 76 ALA A C 1
ATOM 523 O O . ALA A 1 76 ? 8.716 0.829 -15.234 1.00 92.69 76 ALA A O 1
ATOM 524 N N . TYR A 1 77 ? 10.834 1.496 -14.994 1.00 91.25 77 TYR A N 1
ATOM 525 C CA . TYR A 1 77 ? 11.370 0.443 -15.853 1.00 91.25 77 TYR A CA 1
ATOM 526 C C . TYR A 1 77 ? 11.628 -0.833 -15.049 1.00 91.25 77 TYR A C 1
ATOM 528 O O . TYR A 1 77 ? 12.407 -0.794 -14.104 1.00 91.25 77 TYR A O 1
ATOM 536 N N . GLU A 1 78 ? 11.078 -1.954 -15.514 1.00 92.44 78 GLU A N 1
ATOM 537 C CA . GLU A 1 78 ? 11.269 -3.264 -14.887 1.00 92.44 78 GLU A CA 1
ATOM 538 C C . GLU A 1 78 ? 12.641 -3.889 -15.191 1.00 92.44 78 GLU A C 1
ATOM 540 O O . GLU A 1 78 ? 12.993 -4.188 -16.347 1.00 92.44 78 GLU A O 1
ATOM 545 N N . TYR A 1 79 ? 13.424 -4.140 -14.141 1.00 91.12 79 TYR A N 1
ATOM 546 C CA . TYR A 1 79 ? 14.736 -4.775 -14.208 1.00 91.12 79 TYR A CA 1
ATOM 547 C C . TYR A 1 79 ? 14.654 -6.279 -13.954 1.00 91.12 79 TYR A C 1
ATOM 549 O O . TYR A 1 79 ? 15.082 -6.794 -12.926 1.00 91.12 79 TYR A O 1
ATOM 557 N N . VAL A 1 80 ? 14.267 -7.008 -15.000 1.00 92.12 80 VAL A N 1
ATOM 558 C CA . VAL A 1 80 ? 14.170 -8.476 -14.994 1.00 92.12 80 VAL A CA 1
ATOM 559 C C . VAL A 1 80 ? 15.347 -9.174 -14.293 1.00 92.12 80 VAL A C 1
ATOM 561 O O . VAL A 1 80 ? 16.484 -9.193 -14.787 1.00 92.12 80 VAL A O 1
ATOM 564 N N . GLY A 1 81 ? 15.027 -9.866 -13.203 1.00 91.25 81 GLY A N 1
ATOM 565 C CA . GLY A 1 81 ? 15.923 -10.708 -12.420 1.00 91.25 81 GLY A CA 1
ATOM 566 C C . GLY A 1 81 ? 16.531 -10.022 -11.196 1.00 91.25 81 GLY A C 1
ATOM 567 O O . GLY A 1 81 ? 17.450 -10.603 -10.603 1.00 91.25 81 GLY A O 1
ATOM 568 N N . ASN A 1 82 ? 16.074 -8.820 -10.832 1.00 91.44 82 ASN A N 1
ATOM 569 C CA . ASN A 1 82 ? 16.433 -8.168 -9.572 1.00 91.44 82 ASN A CA 1
ATOM 570 C C . ASN A 1 82 ? 15.519 -8.602 -8.403 1.00 91.44 82 ASN A C 1
ATOM 572 O O . ASN A 1 82 ? 15.915 -8.422 -7.249 1.00 91.44 82 ASN A O 1
ATOM 576 N N . GLY A 1 83 ? 14.379 -9.251 -8.677 1.00 92.50 83 GLY A N 1
ATOM 577 C CA . GLY A 1 83 ? 13.426 -9.720 -7.670 1.00 92.50 83 GLY A CA 1
ATOM 578 C C . GLY A 1 83 ? 12.598 -8.607 -7.022 1.00 92.50 83 GLY A C 1
ATOM 579 O O . GLY A 1 83 ? 12.095 -8.810 -5.912 1.00 92.50 83 GLY A O 1
ATOM 580 N N . VAL A 1 84 ? 12.507 -7.455 -7.682 1.00 93.50 84 VAL A N 1
ATOM 581 C CA . VAL A 1 84 ? 11.713 -6.277 -7.314 1.00 93.50 84 VAL A CA 1
ATOM 582 C C . VAL A 1 84 ? 10.550 -6.175 -8.308 1.00 93.50 84 VAL A C 1
ATOM 584 O O . VAL A 1 84 ? 10.660 -6.669 -9.420 1.00 93.50 84 VAL A O 1
ATOM 587 N N . ASP A 1 85 ? 9.416 -5.629 -7.881 1.00 94.00 85 ASP A N 1
ATOM 588 C CA . ASP A 1 85 ? 8.370 -5.131 -8.789 1.00 94.00 85 ASP A CA 1
ATOM 589 C C . ASP A 1 85 ? 8.695 -3.648 -8.977 1.00 94.00 85 ASP A C 1
ATOM 591 O O . ASP A 1 85 ? 8.319 -2.832 -8.136 1.00 94.00 85 ASP A O 1
ATOM 595 N N . ASP A 1 86 ? 9.547 -3.319 -9.953 1.00 94.12 86 ASP A N 1
ATOM 596 C CA . ASP A 1 86 ? 10.089 -1.962 -10.081 1.00 94.12 86 ASP A CA 1
ATOM 597 C C . ASP A 1 86 ? 9.001 -0.989 -10.550 1.00 94.12 86 ASP A C 1
ATOM 599 O O . ASP A 1 86 ? 9.037 0.198 -10.232 1.00 94.12 86 ASP A O 1
ATOM 603 N N . ASN A 1 87 ? 8.028 -1.480 -11.320 1.00 94.25 87 ASN A N 1
ATOM 604 C CA . ASN A 1 87 ? 6.982 -0.657 -11.916 1.00 94.25 87 ASN A CA 1
ATOM 605 C C . ASN A 1 87 ? 5.682 -0.589 -11.083 1.00 94.25 87 ASN A C 1
ATOM 607 O O . ASN A 1 87 ? 4.727 0.066 -11.523 1.00 94.25 87 ASN A O 1
ATOM 611 N N . CYS A 1 88 ? 5.652 -1.259 -9.926 1.00 94.62 88 CYS A N 1
ATOM 612 C CA . CYS A 1 88 ? 4.529 -1.395 -8.998 1.00 94.62 88 CYS A CA 1
ATOM 613 C C . CYS A 1 88 ? 3.210 -1.871 -9.645 1.00 94.62 88 CYS A C 1
ATOM 615 O O . CYS A 1 88 ? 2.124 -1.407 -9.274 1.00 94.62 88 CYS A O 1
ATOM 617 N N . ASP A 1 89 ? 3.261 -2.782 -10.623 1.00 93.56 89 ASP A N 1
ATOM 618 C CA . ASP A 1 89 ? 2.072 -3.324 -11.305 1.00 93.56 89 ASP A CA 1
ATOM 619 C C . ASP A 1 89 ? 1.512 -4.613 -10.673 1.00 93.56 89 ASP A C 1
ATOM 621 O O . ASP A 1 89 ? 0.446 -5.112 -11.071 1.00 93.56 89 ASP A O 1
ATOM 625 N N . GLY A 1 90 ? 2.177 -5.111 -9.627 1.00 92.44 90 GLY A N 1
ATOM 626 C CA . GLY A 1 90 ? 1.817 -6.314 -8.889 1.00 92.44 90 GLY A CA 1
ATOM 627 C C . GLY A 1 90 ? 2.429 -7.593 -9.460 1.00 92.44 90 GLY A C 1
ATOM 628 O O . GLY A 1 90 ? 2.051 -8.693 -9.025 1.00 92.44 90 GLY A O 1
ATOM 629 N N . VAL A 1 91 ? 3.339 -7.481 -10.427 1.00 93.56 91 VAL A N 1
ATOM 630 C CA . VAL A 1 91 ? 4.127 -8.582 -10.977 1.00 93.56 91 VAL A CA 1
ATOM 631 C C . VAL A 1 91 ? 5.606 -8.316 -10.700 1.00 93.56 91 VAL A C 1
ATOM 633 O O . VAL A 1 91 ? 6.076 -7.200 -10.764 1.00 93.56 91 VAL A O 1
ATOM 636 N N . VAL A 1 92 ? 6.333 -9.363 -10.310 1.00 93.31 92 VAL A N 1
ATOM 637 C CA . VAL A 1 92 ? 7.776 -9.279 -10.048 1.00 93.31 92 VAL A CA 1
ATOM 638 C C . VAL A 1 92 ? 8.523 -9.845 -11.248 1.00 93.31 92 VAL A C 1
ATOM 640 O O . VAL A 1 92 ? 8.195 -10.959 -11.690 1.00 93.31 92 VAL A O 1
ATOM 643 N N . ASP A 1 93 ? 9.568 -9.150 -11.695 1.00 91.88 93 ASP A N 1
ATOM 644 C CA . ASP A 1 93 ? 10.457 -9.545 -12.787 1.00 91.88 93 ASP A CA 1
ATOM 645 C C . ASP A 1 93 ? 9.719 -9.816 -14.119 1.00 91.88 93 ASP A C 1
ATOM 647 O O . ASP A 1 93 ? 10.099 -10.726 -14.879 1.00 91.88 93 ASP A O 1
ATOM 651 N N . GLU A 1 94 ? 8.638 -9.096 -14.435 1.00 91.44 94 GLU A N 1
ATOM 652 C CA . GLU A 1 94 ? 7.982 -9.249 -15.730 1.00 91.44 94 GLU A CA 1
ATOM 653 C C . GLU A 1 94 ? 8.843 -8.700 -16.866 1.00 91.44 94 GLU A C 1
ATOM 655 O O . GLU A 1 94 ? 9.694 -7.828 -16.725 1.00 91.44 94 GLU A O 1
ATOM 660 N N . ALA A 1 95 ? 8.649 -9.236 -18.069 1.00 82.38 95 ALA A N 1
ATOM 661 C CA . ALA A 1 95 ? 9.278 -8.616 -19.219 1.00 82.38 95 ALA A CA 1
ATOM 662 C C . ALA A 1 95 ? 8.631 -7.242 -19.402 1.00 82.38 95 ALA A C 1
ATOM 664 O O . ALA A 1 95 ? 7.492 -7.199 -19.878 1.00 82.38 95 ALA A O 1
ATOM 665 N N . ALA A 1 96 ? 9.364 -6.176 -19.044 1.00 67.25 96 ALA A N 1
ATOM 666 C CA . ALA A 1 96 ? 8.970 -4.789 -19.263 1.00 67.25 96 ALA A CA 1
ATOM 667 C C . ALA A 1 96 ? 8.217 -4.705 -20.587 1.00 67.25 96 ALA A C 1
ATOM 669 O O . ALA A 1 96 ? 8.754 -5.123 -21.626 1.00 67.25 96 ALA A O 1
ATOM 670 N N . ALA A 1 97 ? 6.962 -4.241 -20.543 1.00 62.91 97 ALA A N 1
ATOM 671 C CA . ALA A 1 97 ? 6.176 -4.037 -21.746 1.00 62.91 97 ALA A CA 1
ATOM 672 C C . ALA A 1 97 ? 7.044 -3.199 -22.679 1.00 62.91 97 ALA A C 1
ATOM 674 O O . ALA A 1 97 ? 7.359 -2.050 -22.374 1.00 62.91 97 ALA A O 1
ATOM 675 N N . THR A 1 98 ? 7.538 -3.825 -23.751 1.00 57.16 98 THR A N 1
ATOM 676 C CA . THR A 1 98 ? 8.496 -3.195 -24.649 1.00 57.16 98 THR A CA 1
ATOM 677 C C . THR A 1 98 ? 7.898 -1.858 -25.035 1.00 57.16 98 THR A C 1
ATOM 679 O O . THR A 1 98 ? 6.813 -1.849 -25.618 1.00 57.16 98 THR A O 1
ATOM 682 N N . CYS A 1 99 ? 8.554 -0.751 -24.675 1.00 56.59 99 CYS A N 1
ATOM 683 C CA . CYS A 1 99 ? 8.232 0.543 -25.251 1.00 56.59 99 CYS A CA 1
ATOM 684 C C . CYS A 1 99 ? 8.346 0.349 -26.763 1.00 56.59 99 CYS A C 1
ATOM 686 O O . CYS A 1 99 ? 9.456 0.275 -27.294 1.00 56.59 99 CYS A O 1
ATOM 688 N N . ASP A 1 100 ? 7.210 0.131 -27.427 1.00 52.66 100 ASP A N 1
ATOM 689 C CA . ASP A 1 100 ? 7.165 0.025 -28.873 1.00 52.66 100 ASP A CA 1
ATOM 690 C C . ASP A 1 100 ? 7.763 1.327 -29.417 1.00 52.66 100 ASP A C 1
ATOM 692 O O . ASP A 1 100 ? 7.425 2.426 -28.968 1.00 52.66 100 ASP A O 1
ATOM 696 N N . ALA A 1 101 ? 8.742 1.136 -30.299 1.00 47.72 101 ALA A N 1
ATOM 697 C CA . ALA A 1 101 ? 9.698 2.125 -30.786 1.00 47.72 101 ALA A CA 1
ATOM 698 C C . ALA A 1 101 ? 9.086 3.370 -31.450 1.00 47.72 101 ALA A C 1
ATOM 700 O O . ALA A 1 101 ? 8.006 3.263 -32.078 1.00 47.72 101 ALA A O 1
#

Sequence (101 aa):
CASGTQTCADDGTWGACEGDVVPTTEVCGNNVDDDCNGEVDDDVDNDNDGWTTCGGDCCDVAGGTCLDPELVNPGAYEYVGNGVDDNCDGVVDEAAATCDA

pLDDT: mean 89.21, std 8.48, range [47.72, 95.56]

Solvent-accessible surface area (backbone atoms only — not comparable to full-atom values): 6063 Å² total; per-residue (Å²): 104,41,84,40,53,63,52,73,45,97,88,75,46,74,50,70,54,52,74,47,43,72,65,43,79,72,53,66,85,68,81,42,39,36,48,55,83,81,54,61,39,77,68,46,53,75,55,70,66,83,50,19,54,64,70,45,32,76,17,56,57,70,51,95,58,21,82,57,26,70,61,27,27,67,77,36,76,45,62,64,80,72,65,31,46,22,24,40,80,86,54,64,42,47,82,51,78,71,78,78,128

Foldseek 3Di:
DDFADWDQDPVRDIDDRPPDQAADPADAPPQDRRRPPPDGRQFDQQCPLPATPNNLFPASDDDDQRHDSNQAEAQGFADAPSQHNRNNPPDHRDDGPPPPD

Secondary structure (DSSP, 8-state):
-B--B--B-TTS-B---BT-B------TTSSS-SS-SS-SS----SS-SS--GGGT-S-SS-BTTBS-GGG-STT----TTSSS-TT-SS-SS--------